Protein AF-A0A258ARJ8-F1 (afdb_monomer_lite)

Foldseek 3Di:
DDPVLLVVLLLVLVLLLLVLLLVVAKFKWKDPPDPDTPDPRHSDSVVVSVSPPPHQKMKIFIDHPRHTPWIWIAGGDPPNLCGGPDIDVVCVVSCPVSNVSSVVSVVVVD

Sequence (110 aa):
MNVKTRQRIEKQIARLFLRTALAAGYAVSLDNGGEDFEFENSTNLKYIIGKMFATDEERLYLSKNGKRVGWVLLVYGNDGYDVICDYTTNLEHLMPEVEKLSDKLCEQYC

Radius of gyration: 13.34 Å; chains: 1; bounding box: 26×24×36 Å

Structure (mmCIF, N/CA/C/O backbone):
data_AF-A0A258ARJ8-F1
#
_entry.id   AF-A0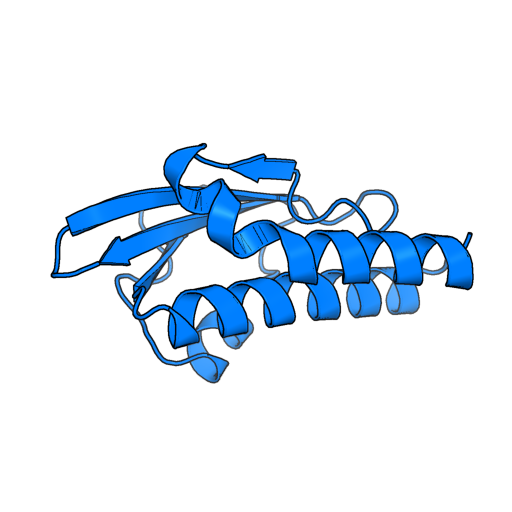A258ARJ8-F1
#
loop_
_atom_site.group_PDB
_atom_site.id
_atom_site.type_symbol
_atom_site.label_atom_id
_atom_site.label_alt_id
_atom_site.label_comp_id
_atom_site.label_asym_id
_atom_site.label_entity_id
_atom_site.label_seq_id
_atom_site.pdbx_PDB_ins_code
_atom_site.Cartn_x
_atom_site.Cartn_y
_atom_site.Cartn_z
_atom_site.occupancy
_atom_site.B_iso_or_equiv
_atom_site.auth_seq_id
_atom_site.auth_comp_id
_atom_site.auth_asym_id
_atom_site.auth_atom_id
_atom_site.pdbx_PDB_model_num
ATOM 1 N N . MET A 1 1 ? 13.603 -5.276 -18.675 1.00 86.62 1 MET A N 1
ATOM 2 C CA . MET A 1 1 ? 12.505 -4.285 -18.804 1.00 86.62 1 MET A CA 1
ATOM 3 C C . MET A 1 1 ? 13.029 -2.850 -18.627 1.00 86.62 1 MET A C 1
ATOM 5 O O . MET A 1 1 ? 14.007 -2.669 -17.919 1.00 86.62 1 MET A O 1
ATOM 9 N N . ASN A 1 2 ? 12.434 -1.828 -19.268 1.00 91.44 2 ASN A N 1
ATOM 10 C CA . ASN A 1 2 ? 12.840 -0.421 -19.061 1.00 91.44 2 ASN A CA 1
ATOM 11 C C . ASN A 1 2 ? 12.223 0.186 -17.779 1.00 91.44 2 ASN A C 1
ATOM 13 O O . ASN A 1 2 ? 11.177 -0.272 -17.321 1.00 91.44 2 ASN A O 1
ATOM 17 N N . VAL A 1 3 ? 12.827 1.258 -17.244 1.00 92.31 3 VAL A N 1
ATOM 18 C CA . VAL A 1 3 ? 12.422 1.890 -15.967 1.00 92.31 3 VAL A CA 1
ATOM 19 C C . VAL A 1 3 ? 10.958 2.339 -15.957 1.00 92.31 3 VAL A C 1
ATOM 21 O O . VAL A 1 3 ? 10.248 2.109 -14.982 1.00 92.31 3 VAL A O 1
ATOM 24 N N . LYS A 1 4 ? 10.470 2.948 -17.046 1.00 93.88 4 LYS A N 1
ATOM 25 C CA . LYS A 1 4 ? 9.081 3.432 -17.128 1.00 93.88 4 LYS A CA 1
ATOM 26 C C . LYS A 1 4 ? 8.075 2.286 -17.076 1.00 93.88 4 LYS A C 1
ATOM 28 O O . LYS A 1 4 ? 7.007 2.442 -16.487 1.00 93.88 4 LYS A O 1
ATOM 33 N N . THR A 1 5 ? 8.389 1.163 -17.719 1.00 94.12 5 THR A N 1
ATOM 34 C CA . THR A 1 5 ? 7.550 -0.034 -17.670 1.00 94.12 5 THR A CA 1
ATOM 35 C C . THR A 1 5 ? 7.593 -0.639 -16.272 1.00 94.12 5 THR A C 1
ATOM 37 O O . THR A 1 5 ? 6.528 -0.844 -15.701 1.00 94.12 5 THR A O 1
ATOM 40 N N . ARG A 1 6 ? 8.781 -0.796 -15.670 1.00 94.88 6 ARG A N 1
ATOM 41 C CA . ARG A 1 6 ? 8.928 -1.320 -14.304 1.00 94.88 6 ARG A CA 1
ATOM 42 C C . ARG A 1 6 ? 8.100 -0.523 -13.293 1.00 94.88 6 ARG A C 1
ATOM 44 O O . ARG A 1 6 ? 7.216 -1.076 -12.654 1.00 94.88 6 ARG A O 1
ATOM 51 N N . GLN A 1 7 ? 8.265 0.800 -13.265 1.00 95.06 7 GLN A N 1
ATOM 52 C CA . GLN A 1 7 ? 7.495 1.690 -12.385 1.00 95.06 7 GLN A CA 1
ATOM 53 C C . GLN A 1 7 ? 5.982 1.621 -12.615 1.00 95.06 7 GLN A C 1
ATOM 55 O O . GLN A 1 7 ? 5.188 1.874 -11.709 1.00 95.06 7 GLN A O 1
ATOM 60 N N . ARG A 1 8 ? 5.542 1.319 -13.841 1.00 95.69 8 ARG A N 1
ATOM 61 C CA . ARG A 1 8 ? 4.119 1.131 -14.137 1.00 95.69 8 ARG A CA 1
ATOM 62 C C . ARG A 1 8 ? 3.599 -0.182 -13.558 1.00 95.69 8 ARG A C 1
ATOM 64 O O . ARG A 1 8 ? 2.458 -0.207 -13.106 1.00 95.69 8 ARG A O 1
ATOM 71 N N . ILE A 1 9 ? 4.388 -1.248 -13.615 1.00 96.12 9 ILE A N 1
ATOM 72 C CA . ILE A 1 9 ? 4.055 -2.557 -13.043 1.00 96.12 9 ILE A CA 1
ATOM 73 C C . ILE A 1 9 ? 4.019 -2.451 -11.517 1.00 96.12 9 ILE A C 1
ATOM 75 O O . ILE A 1 9 ? 2.977 -2.744 -10.932 1.00 96.12 9 ILE A O 1
ATOM 79 N N . GLU A 1 10 ? 5.051 -1.861 -10.905 1.00 96.88 10 GLU A N 1
ATOM 80 C CA . GLU A 1 10 ? 5.122 -1.629 -9.456 1.00 96.88 10 GLU A CA 1
ATOM 81 C C . GLU A 1 10 ? 3.868 -0.889 -8.949 1.00 96.88 10 GLU A C 1
ATOM 83 O O . GLU A 1 10 ? 3.178 -1.306 -8.015 1.00 96.88 10 GLU A O 1
ATOM 88 N N . LYS A 1 11 ? 3.489 0.183 -9.662 1.00 96.44 11 LYS A N 1
ATOM 89 C CA . LYS A 1 11 ? 2.278 0.962 -9.372 1.00 96.44 11 LYS A CA 1
ATOM 90 C C . LYS A 1 11 ? 0.985 0.178 -9.554 1.00 96.44 11 LYS A C 1
ATOM 92 O O . LYS A 1 11 ? 0.001 0.515 -8.904 1.00 96.44 11 LYS A O 1
ATOM 97 N N . GLN A 1 12 ? 0.921 -0.791 -10.460 1.00 97.19 12 GLN A N 1
ATOM 98 C CA . GLN A 1 12 ? -0.283 -1.605 -10.639 1.00 97.19 12 GLN A CA 1
ATOM 99 C C . GLN A 1 12 ? -0.473 -2.565 -9.467 1.00 97.19 12 GLN A C 1
ATOM 101 O O . GLN A 1 12 ? -1.573 -2.616 -8.916 1.00 97.19 12 GLN A O 1
ATOM 106 N N . ILE A 1 13 ? 0.598 -3.235 -9.048 1.00 97.88 13 ILE A N 1
ATOM 107 C CA . ILE A 1 13 ? 0.580 -4.209 -7.953 1.00 97.88 13 ILE A CA 1
ATOM 108 C C . ILE A 1 13 ? 0.212 -3.523 -6.633 1.00 97.88 13 ILE A C 1
ATOM 110 O O . ILE A 1 13 ? -0.793 -3.876 -6.014 1.00 97.88 13 ILE A O 1
ATOM 114 N N . ALA A 1 14 ? 0.917 -2.447 -6.262 1.00 97.81 14 ALA A N 1
ATOM 115 C CA . ALA A 1 14 ? 0.623 -1.711 -5.029 1.00 97.81 14 ALA A CA 1
ATOM 116 C C . ALA A 1 14 ? -0.809 -1.141 -5.006 1.00 97.81 14 ALA A C 1
ATOM 118 O O . ALA A 1 14 ? -1.493 -1.165 -3.981 1.00 97.81 14 ALA A O 1
ATOM 119 N N . ARG A 1 15 ? -1.318 -0.659 -6.151 1.00 97.94 15 ARG A N 1
ATOM 120 C CA . ARG A 1 15 ? -2.705 -0.168 -6.252 1.00 97.94 15 ARG A CA 1
ATOM 121 C C . ARG A 1 15 ? -3.733 -1.272 -6.069 1.00 97.94 15 ARG A C 1
ATOM 123 O O . ARG A 1 15 ? -4.787 -0.997 -5.493 1.00 97.94 15 ARG A O 1
ATOM 130 N N . LEU A 1 16 ? -3.476 -2.468 -6.595 1.00 98.38 16 LEU A N 1
ATOM 131 C CA . LEU A 1 16 ? -4.376 -3.600 -6.410 1.00 98.38 16 LEU A CA 1
ATOM 132 C C . LEU A 1 16 ? -4.394 -4.034 -4.944 1.00 98.38 16 LEU A C 1
ATOM 134 O O . LEU A 1 16 ? -5.479 -4.188 -4.383 1.00 98.38 16 LEU A O 1
ATOM 138 N N . PHE A 1 17 ? -3.226 -4.124 -4.304 1.00 98.56 17 PHE A N 1
ATOM 139 C CA . PHE A 1 17 ? -3.130 -4.409 -2.874 1.00 98.56 17 PHE A CA 1
ATOM 140 C C . PHE A 1 17 ? -3.944 -3.406 -2.041 1.00 98.56 17 PHE A C 1
ATOM 142 O O . PHE A 1 17 ? -4.832 -3.802 -1.286 1.00 98.56 17 PHE A O 1
ATOM 149 N N . LEU A 1 18 ? -3.739 -2.099 -2.247 1.00 98.50 18 LEU A N 1
ATOM 150 C CA . LEU A 1 18 ? -4.489 -1.063 -1.530 1.00 98.50 18 LEU A CA 1
ATOM 151 C C . LEU A 1 18 ? -5.999 -1.165 -1.744 1.00 98.50 18 LEU A C 1
ATOM 153 O O . LEU A 1 18 ? -6.765 -1.034 -0.795 1.00 98.50 18 LEU A O 1
ATOM 157 N N . ARG A 1 19 ? -6.452 -1.390 -2.983 1.00 98.50 19 ARG A N 1
ATOM 158 C CA . ARG A 1 19 ? -7.884 -1.567 -3.270 1.00 98.50 19 ARG A CA 1
ATOM 159 C C . ARG A 1 19 ? -8.457 -2.753 -2.504 1.00 98.50 19 ARG A C 1
ATOM 161 O O . ARG A 1 19 ? -9.539 -2.625 -1.942 1.00 98.50 19 ARG A O 1
ATOM 168 N N . THR A 1 20 ? -7.722 -3.858 -2.463 1.00 98.31 20 THR A N 1
ATOM 169 C CA . THR A 1 20 ? -8.119 -5.086 -1.766 1.00 98.31 20 THR A CA 1
ATOM 170 C C . THR A 1 20 ? -8.202 -4.855 -0.258 1.00 98.31 20 THR A C 1
ATOM 172 O O . THR A 1 20 ? -9.236 -5.129 0.348 1.00 98.31 20 THR A O 1
ATOM 175 N N . ALA A 1 21 ? -7.177 -4.240 0.340 1.00 98.38 21 ALA A N 1
ATOM 176 C CA . ALA A 1 21 ? -7.161 -3.892 1.760 1.00 98.38 21 ALA A CA 1
ATOM 177 C C . ALA A 1 21 ? -8.300 -2.922 2.139 1.00 98.38 21 ALA A C 1
ATOM 179 O O . ALA A 1 21 ? -9.053 -3.173 3.081 1.00 98.38 21 ALA A O 1
ATOM 180 N N . LEU A 1 22 ? -8.485 -1.836 1.384 1.00 98.38 22 LEU A N 1
ATOM 181 C CA . LEU A 1 22 ? -9.548 -0.861 1.655 1.00 98.38 22 LEU A CA 1
ATOM 182 C C . LEU A 1 22 ? -10.947 -1.480 1.497 1.00 98.38 22 LEU A C 1
ATOM 184 O O . LEU A 1 22 ? -11.819 -1.235 2.329 1.00 98.38 22 LEU A O 1
ATOM 188 N N . ALA A 1 23 ? -11.163 -2.318 0.476 1.00 98.19 23 ALA A N 1
ATOM 189 C CA . ALA A 1 23 ? -12.428 -3.031 0.279 1.00 98.19 23 ALA A CA 1
ATOM 190 C C . ALA A 1 23 ? -12.721 -4.030 1.413 1.00 98.19 23 ALA A C 1
ATOM 192 O O . ALA A 1 23 ? -13.875 -4.205 1.798 1.00 98.19 23 ALA A O 1
ATOM 193 N N . ALA A 1 24 ? -11.682 -4.632 1.999 1.00 97.81 24 ALA A N 1
ATOM 194 C CA . ALA A 1 24 ? -11.786 -5.491 3.177 1.00 97.81 24 ALA A CA 1
ATOM 195 C C . ALA A 1 24 ? -11.967 -4.712 4.503 1.00 97.81 24 ALA A C 1
ATOM 197 O O . ALA A 1 24 ? -12.032 -5.316 5.583 1.00 97.81 24 ALA A O 1
ATOM 198 N N . GLY A 1 25 ? -12.082 -3.380 4.443 1.00 98.00 25 GLY A N 1
ATOM 199 C CA . GLY A 1 25 ? -12.379 -2.512 5.583 1.00 98.00 25 GLY A CA 1
ATOM 200 C C . GLY A 1 25 ? -11.161 -2.132 6.424 1.00 98.00 25 GLY A C 1
ATOM 201 O O . GLY A 1 25 ? -11.324 -1.790 7.596 1.00 98.00 25 GLY A O 1
ATOM 202 N N . TYR A 1 26 ? -9.954 -2.225 5.864 1.00 98.62 26 TYR A N 1
ATOM 203 C CA . TYR A 1 26 ? -8.746 -1.738 6.522 1.00 98.62 26 TYR A CA 1
ATOM 204 C C . TYR A 1 26 ? -8.552 -0.236 6.287 1.00 98.62 26 TYR A C 1
ATOM 206 O O . TYR A 1 26 ? -8.889 0.298 5.232 1.00 98.62 26 TYR A O 1
ATOM 214 N N . ALA A 1 27 ? -7.966 0.434 7.273 1.00 98.62 27 ALA A N 1
ATOM 215 C CA . ALA A 1 27 ? -7.333 1.737 7.132 1.00 98.62 27 ALA A CA 1
ATOM 216 C C . ALA A 1 27 ? -5.813 1.550 7.027 1.00 98.62 27 ALA A C 1
ATOM 218 O O . ALA A 1 27 ? -5.278 0.560 7.528 1.00 98.62 27 ALA A O 1
ATOM 219 N N . VAL A 1 28 ? -5.127 2.492 6.384 1.00 98.69 28 VAL A N 1
ATOM 220 C CA . VAL A 1 28 ? -3.699 2.387 6.056 1.00 98.69 28 VAL A CA 1
ATOM 221 C C . VAL A 1 28 ? -2.917 3.522 6.714 1.00 98.69 28 VAL A C 1
ATOM 223 O O . VAL A 1 28 ? -3.356 4.669 6.669 1.00 98.69 28 VAL A O 1
ATOM 226 N N . SER A 1 29 ? -1.748 3.217 7.266 1.00 98.62 29 SER A N 1
ATOM 227 C CA . SER A 1 29 ? -0.699 4.192 7.598 1.00 98.62 29 SER A CA 1
ATOM 228 C C . SER A 1 29 ? 0.552 3.894 6.769 1.00 98.62 29 SER A C 1
ATOM 230 O O . SER A 1 29 ? 0.819 2.723 6.494 1.00 98.62 29 SER A O 1
ATOM 232 N N . LEU A 1 30 ? 1.306 4.921 6.377 1.00 98.56 30 LEU A N 1
ATOM 233 C CA . LEU A 1 30 ? 2.514 4.788 5.550 1.00 98.56 30 LEU A CA 1
ATOM 234 C C . LEU A 1 30 ? 3.755 5.217 6.328 1.00 98.56 30 LEU A C 1
ATOM 236 O O . LEU A 1 30 ? 3.824 6.347 6.802 1.00 98.56 30 LEU A O 1
ATOM 240 N N . ASP A 1 31 ? 4.724 4.317 6.408 1.00 98.19 31 ASP A N 1
ATOM 241 C CA . ASP A 1 31 ? 6.062 4.526 6.955 1.00 98.19 31 ASP A CA 1
ATOM 242 C C . ASP A 1 31 ? 7.075 4.389 5.815 1.00 98.19 31 ASP A C 1
ATOM 244 O O . ASP A 1 31 ? 7.107 3.365 5.131 1.00 98.19 31 ASP A O 1
ATOM 248 N N . ASN A 1 32 ? 7.863 5.433 5.583 1.00 96.12 32 ASN A N 1
ATOM 249 C CA . ASN A 1 32 ? 8.916 5.480 4.566 1.00 96.12 32 ASN A CA 1
ATOM 250 C C . ASN A 1 32 ? 10.328 5.499 5.187 1.00 96.12 32 ASN A C 1
ATOM 252 O O . ASN A 1 32 ? 11.286 5.876 4.513 1.00 96.12 32 ASN A O 1
ATOM 256 N N . GLY A 1 33 ? 10.462 5.134 6.468 1.00 93.81 33 GLY A N 1
ATOM 257 C CA . GLY A 1 33 ? 11.728 5.147 7.203 1.00 93.81 33 GLY A CA 1
ATOM 258 C C . GLY A 1 3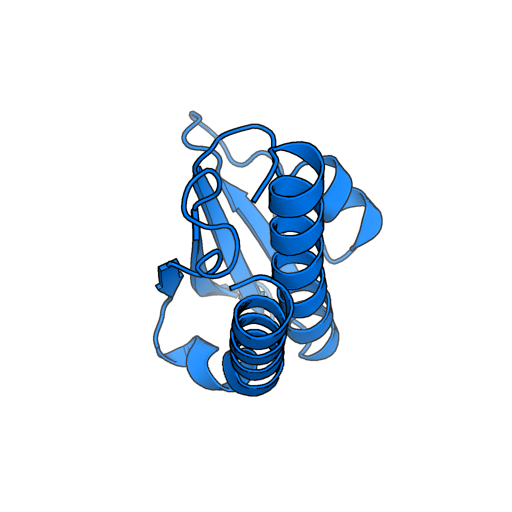3 ? 12.097 6.494 7.838 1.00 93.81 33 GLY A C 1
ATOM 259 O O . GLY A 1 33 ? 13.227 6.645 8.306 1.00 93.81 33 GLY A O 1
ATOM 260 N N . GLY A 1 34 ? 11.183 7.469 7.841 1.00 92.38 34 GLY A N 1
ATOM 261 C CA . GLY A 1 34 ? 11.318 8.720 8.592 1.00 92.38 34 GLY A CA 1
ATOM 262 C C . GLY A 1 34 ? 11.098 8.561 10.104 1.00 92.38 34 GLY A C 1
ATOM 263 O O . GLY A 1 34 ? 10.922 7.458 10.617 1.00 92.38 34 GLY A O 1
ATOM 264 N N . GLU A 1 35 ? 11.107 9.684 10.831 1.00 93.56 35 GLU A N 1
ATOM 265 C CA . GLU A 1 35 ? 10.819 9.695 12.279 1.00 93.56 35 GLU A CA 1
ATOM 266 C C . GLU A 1 35 ? 9.342 9.387 12.584 1.00 93.56 35 GLU A C 1
ATOM 268 O O . GLU A 1 35 ? 9.046 8.717 13.572 1.00 93.56 35 GLU A O 1
ATOM 273 N N . ASP A 1 36 ? 8.435 9.832 11.709 1.00 96.00 36 ASP A N 1
ATOM 274 C CA . ASP A 1 36 ? 6.984 9.709 11.850 1.00 96.00 36 ASP A CA 1
ATOM 275 C C . ASP A 1 36 ? 6.347 9.058 10.613 1.00 96.00 36 ASP A C 1
ATOM 277 O O . ASP A 1 36 ? 6.932 8.998 9.530 1.00 96.00 36 ASP A O 1
ATOM 281 N N . PHE A 1 37 ? 5.094 8.619 10.758 1.00 97.19 37 PHE A N 1
ATOM 282 C CA . PHE A 1 37 ? 4.274 8.216 9.618 1.00 97.19 37 PHE A CA 1
ATOM 283 C C . PHE A 1 37 ? 4.019 9.396 8.670 1.00 97.19 37 PHE A C 1
ATOM 285 O O . PHE A 1 37 ? 3.622 10.479 9.095 1.00 97.19 37 PHE A O 1
ATOM 292 N N . GLU A 1 38 ? 4.094 9.146 7.362 1.00 97.94 38 GLU A N 1
ATOM 293 C CA . GLU A 1 38 ? 3.688 10.114 6.332 1.00 97.94 38 GLU A CA 1
ATOM 294 C C . GLU A 1 38 ? 2.203 10.479 6.434 1.00 97.94 38 GLU A C 1
ATOM 296 O O . GLU A 1 38 ? 1.776 11.584 6.084 1.00 97.94 38 GLU A O 1
ATOM 301 N N . PHE A 1 39 ? 1.402 9.509 6.876 1.00 98.19 39 PHE A N 1
ATOM 302 C CA . PHE A 1 39 ? 0.022 9.674 7.304 1.00 98.19 39 PHE A CA 1
ATOM 303 C C . PHE A 1 39 ? -0.438 8.444 8.083 1.00 98.19 39 PHE A C 1
ATOM 305 O O . PHE A 1 39 ? 0.105 7.346 7.931 1.00 98.19 39 PHE A O 1
ATOM 312 N N . GLU A 1 40 ? -1.531 8.603 8.829 1.00 98.06 40 GLU A N 1
ATOM 313 C CA . GLU A 1 40 ? -2.108 7.526 9.626 1.00 98.06 40 GLU A CA 1
ATOM 314 C C . GLU A 1 40 ? -3.580 7.249 9.316 1.00 98.06 40 GLU A C 1
ATOM 316 O O . GLU A 1 40 ? -4.375 8.167 9.112 1.00 98.06 40 GLU A O 1
ATOM 321 N N . ASN A 1 41 ? -3.946 5.963 9.335 1.00 97.56 41 ASN A N 1
ATOM 322 C CA . ASN A 1 41 ? -5.320 5.449 9.268 1.00 97.56 41 ASN A CA 1
ATOM 323 C C . ASN A 1 41 ? -6.193 6.057 8.149 1.00 97.56 41 ASN A C 1
ATOM 325 O O . ASN A 1 41 ? -7.393 6.277 8.322 1.00 97.56 41 ASN A O 1
ATOM 329 N N . SER A 1 42 ? -5.613 6.292 6.974 1.00 98.25 42 SER A N 1
ATOM 330 C CA . SER A 1 42 ? -6.350 6.779 5.812 1.00 98.25 42 SER A CA 1
ATOM 331 C C . SER A 1 42 ? -7.105 5.649 5.114 1.00 98.25 42 SER A C 1
ATOM 333 O O . SER A 1 42 ? -6.610 4.531 4.976 1.00 98.25 42 SER A O 1
ATOM 335 N N . THR A 1 43 ? -8.298 5.965 4.615 1.00 98.38 43 THR A N 1
ATOM 336 C CA . THR A 1 43 ? -9.081 5.111 3.705 1.00 98.38 43 THR A CA 1
ATOM 337 C C . THR A 1 43 ? -9.211 5.721 2.306 1.00 98.38 43 THR A C 1
ATOM 339 O O . THR A 1 43 ? -9.873 5.173 1.424 1.00 98.38 43 THR A O 1
ATOM 342 N N . ASN A 1 44 ? -8.569 6.869 2.068 1.00 98.38 44 ASN A N 1
ATOM 343 C CA . ASN A 1 44 ? -8.633 7.568 0.794 1.00 98.38 44 ASN A CA 1
ATOM 344 C C . ASN A 1 44 ? -7.545 7.046 -0.150 1.00 98.38 44 ASN A C 1
ATOM 346 O O . ASN A 1 44 ? -6.399 7.494 -0.110 1.00 98.38 44 ASN A O 1
ATOM 350 N N . LEU A 1 45 ? -7.930 6.139 -1.050 1.00 97.75 45 LEU A N 1
ATOM 351 C CA . LEU A 1 45 ? -7.029 5.520 -2.026 1.00 97.75 45 LEU A CA 1
ATOM 352 C C . LEU A 1 45 ? -6.187 6.539 -2.812 1.00 97.75 45 LEU A C 1
ATOM 354 O O . LEU A 1 45 ? -4.996 6.324 -3.021 1.00 97.75 45 LEU A O 1
ATOM 358 N N . LYS A 1 46 ? -6.790 7.648 -3.262 1.00 97.38 46 LYS A N 1
ATOM 359 C CA . LYS A 1 46 ? -6.086 8.658 -4.069 1.00 97.38 46 LYS A CA 1
ATOM 360 C C . LYS A 1 46 ? -5.019 9.376 -3.246 1.00 97.38 46 LYS A C 1
ATOM 362 O O . LYS A 1 46 ? -3.932 9.621 -3.758 1.00 97.38 46 LYS A O 1
ATOM 367 N N . TYR A 1 47 ? -5.341 9.706 -1.999 1.00 98.25 47 TYR A N 1
ATOM 368 C CA . TYR A 1 47 ? -4.405 10.329 -1.071 1.00 98.25 47 TYR A CA 1
ATOM 369 C C . TYR A 1 47 ? -3.231 9.396 -0.756 1.00 98.25 47 TYR A C 1
ATOM 371 O O . TYR A 1 47 ? -2.086 9.806 -0.909 1.00 98.25 47 TYR A O 1
ATOM 379 N N . ILE A 1 48 ? -3.519 8.131 -0.431 1.00 98.38 48 ILE A N 1
ATOM 380 C CA . ILE A 1 48 ? -2.504 7.111 -0.130 1.00 98.38 48 ILE A CA 1
ATOM 381 C C . ILE A 1 48 ? -1.534 6.948 -1.307 1.00 98.38 48 ILE A C 1
ATOM 383 O O . ILE A 1 48 ? -0.330 7.114 -1.149 1.00 98.38 48 ILE A O 1
ATOM 387 N N . ILE A 1 49 ? -2.056 6.713 -2.517 1.00 97.00 49 ILE A N 1
ATOM 388 C CA . ILE A 1 49 ? -1.222 6.559 -3.723 1.00 97.00 49 ILE A CA 1
ATOM 389 C C . ILE A 1 49 ? -0.386 7.816 -3.997 1.00 97.00 49 ILE A C 1
ATOM 391 O O . ILE A 1 49 ? 0.712 7.704 -4.528 1.00 97.00 49 ILE A O 1
ATOM 395 N N . GLY A 1 50 ? -0.911 9.005 -3.687 1.00 97.38 50 GLY A N 1
ATOM 396 C CA . GLY A 1 50 ? -0.197 10.268 -3.879 1.00 97.38 50 GLY A CA 1
ATOM 397 C C . GLY A 1 50 ? 0.989 10.466 -2.933 1.00 97.38 50 GLY A C 1
ATOM 398 O O . GLY A 1 50 ? 1.798 11.354 -3.183 1.00 97.38 50 GLY A O 1
ATOM 399 N N . LYS A 1 51 ? 1.073 9.667 -1.866 1.00 97.62 51 LYS A N 1
ATOM 400 C CA . LYS A 1 51 ? 2.146 9.693 -0.868 1.00 97.62 51 LYS A CA 1
ATOM 401 C C . LYS A 1 51 ? 3.165 8.568 -1.033 1.00 97.62 51 LYS A C 1
ATOM 403 O O . LYS A 1 51 ? 4.301 8.744 -0.623 1.00 97.62 51 LYS A O 1
ATOM 408 N N . MET A 1 52 ? 2.756 7.457 -1.637 1.00 97.06 52 MET A N 1
ATOM 409 C CA . MET A 1 52 ? 3.631 6.321 -1.921 1.00 97.06 52 MET A CA 1
ATOM 410 C C . MET A 1 52 ? 4.625 6.606 -3.049 1.00 97.06 52 MET A C 1
ATOM 412 O O . MET A 1 52 ? 4.444 7.539 -3.839 1.00 97.06 52 MET A O 1
ATOM 416 N N . PHE A 1 53 ? 5.601 5.710 -3.191 1.00 95.62 53 PHE A N 1
ATOM 417 C CA . PHE A 1 53 ? 6.706 5.791 -4.150 1.00 95.62 53 PHE A CA 1
ATOM 418 C C . PHE A 1 53 ? 7.630 6.991 -3.894 1.00 95.62 53 PHE A C 1
ATOM 420 O O . PHE A 1 53 ? 8.217 7.526 -4.840 1.00 95.62 53 PHE A O 1
ATOM 427 N N . ALA A 1 54 ? 7.717 7.447 -2.641 1.00 94.38 54 ALA A N 1
ATOM 428 C CA . ALA A 1 54 ? 8.639 8.508 -2.236 1.00 94.38 54 ALA A CA 1
ATOM 429 C C . ALA A 1 54 ? 10.066 7.971 -2.033 1.00 94.38 54 ALA A C 1
ATOM 431 O O . ALA A 1 54 ? 11.040 8.692 -2.251 1.00 94.38 54 ALA A O 1
ATOM 432 N N . THR A 1 55 ? 10.167 6.700 -1.652 1.00 95.12 55 THR A N 1
ATOM 433 C CA . THR A 1 55 ? 11.395 5.937 -1.407 1.00 95.12 55 THR A CA 1
ATOM 434 C C . THR A 1 55 ? 11.354 4.623 -2.191 1.00 95.12 55 THR A C 1
ATOM 436 O O . THR A 1 55 ? 10.330 4.285 -2.786 1.00 95.12 55 THR A O 1
ATOM 439 N N . ASP A 1 56 ? 12.467 3.883 -2.206 1.00 94.56 56 ASP A N 1
ATOM 440 C CA . ASP A 1 56 ? 12.542 2.550 -2.830 1.00 94.56 56 ASP A CA 1
ATOM 441 C C . ASP A 1 56 ? 11.981 1.436 -1.923 1.00 94.56 56 ASP A C 1
ATOM 443 O O . ASP A 1 56 ? 11.729 0.331 -2.389 1.00 94.56 56 ASP A O 1
ATOM 447 N N . GLU A 1 57 ? 11.738 1.728 -0.645 1.00 96.06 57 GLU A N 1
ATOM 448 C CA . GLU A 1 57 ? 11.125 0.819 0.324 1.00 96.06 57 GLU A CA 1
ATOM 449 C C . GLU A 1 57 ? 10.115 1.581 1.188 1.00 96.06 57 GLU A C 1
ATOM 451 O O . GLU A 1 57 ? 10.410 2.671 1.685 1.00 96.06 57 GLU A O 1
ATOM 456 N N . GLU A 1 58 ? 8.925 1.011 1.369 1.00 97.62 58 GLU A N 1
ATOM 457 C CA . GLU A 1 58 ? 7.846 1.578 2.179 1.00 97.62 58 GLU A CA 1
ATOM 458 C C . GLU A 1 58 ? 7.136 0.469 2.965 1.00 97.62 58 GLU A C 1
ATOM 460 O O . GLU A 1 58 ? 6.913 -0.631 2.458 1.00 97.62 58 GLU A O 1
ATOM 465 N N . ARG A 1 59 ? 6.705 0.756 4.195 1.00 98.31 59 ARG A N 1
ATOM 466 C CA . ARG A 1 59 ? 5.881 -0.151 4.998 1.00 98.31 59 ARG A CA 1
ATOM 467 C C . ARG A 1 59 ? 4.478 0.417 5.168 1.00 98.31 59 ARG A C 1
ATOM 469 O O . ARG A 1 59 ? 4.277 1.515 5.686 1.00 98.31 59 ARG A O 1
ATOM 476 N N . LEU A 1 60 ? 3.481 -0.366 4.767 1.00 98.56 60 LEU A N 1
ATOM 477 C CA . LEU A 1 60 ? 2.076 -0.065 5.008 1.00 98.56 60 LEU A CA 1
ATOM 478 C C . LEU A 1 60 ? 1.610 -0.787 6.262 1.00 98.56 60 LEU A C 1
ATOM 480 O O . LEU A 1 60 ? 1.650 -2.013 6.330 1.00 98.56 60 LEU A O 1
ATOM 484 N N . TYR A 1 61 ? 1.108 -0.042 7.237 1.00 98.69 61 TYR A N 1
ATOM 485 C CA . TYR A 1 61 ? 0.462 -0.618 8.411 1.00 98.69 61 TYR A CA 1
ATOM 486 C C . TYR A 1 61 ? -1.044 -0.635 8.206 1.00 98.69 61 TYR A C 1
ATOM 488 O O . TYR A 1 61 ? -1.646 0.395 7.901 1.00 98.69 61 TYR A O 1
ATOM 496 N N . LEU A 1 62 ? -1.654 -1.806 8.391 1.00 98.62 62 LEU A N 1
ATOM 497 C CA . LEU A 1 62 ? -3.092 -1.980 8.263 1.00 98.62 62 LEU A CA 1
ATOM 498 C C . LEU A 1 62 ? -3.756 -1.976 9.633 1.00 98.62 62 LEU A C 1
ATOM 500 O O . LEU A 1 62 ? -3.376 -2.731 10.530 1.00 98.62 62 LEU A O 1
ATOM 504 N N . SER A 1 63 ? -4.797 -1.164 9.763 1.00 98.56 63 SER A N 1
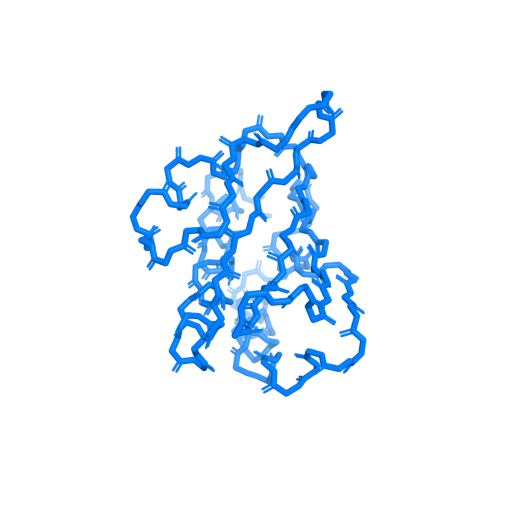ATOM 505 C CA . SER A 1 63 ? -5.628 -1.062 10.957 1.00 98.56 63 SER A CA 1
ATOM 506 C C . SER A 1 63 ? -7.068 -1.444 10.646 1.00 98.56 63 SER A C 1
ATOM 508 O O . SER A 1 63 ? -7.586 -1.136 9.577 1.00 98.56 63 SER A O 1
ATOM 510 N N . LYS A 1 64 ? -7.754 -2.076 11.596 1.00 96.88 64 LYS A N 1
ATOM 511 C CA . LYS A 1 64 ? -9.187 -2.378 11.516 1.00 96.88 64 LYS A CA 1
ATOM 512 C C . LYS A 1 64 ? -9.820 -2.113 12.873 1.00 96.88 64 LYS A C 1
ATOM 514 O O . LYS A 1 64 ? -9.248 -2.467 13.902 1.00 96.88 64 LYS A O 1
ATOM 519 N N . ASN A 1 65 ? -10.976 -1.450 12.889 1.00 94.25 65 ASN A N 1
ATOM 520 C CA . ASN A 1 65 ? -11.669 -1.053 14.124 1.00 94.25 65 ASN A CA 1
ATOM 521 C C . ASN A 1 65 ? -10.759 -0.291 15.114 1.00 94.25 65 ASN A C 1
ATOM 523 O O . ASN A 1 65 ? -10.778 -0.549 16.316 1.00 94.25 65 ASN A O 1
ATOM 527 N N . GLY A 1 66 ? -9.913 0.608 14.594 1.00 90.44 66 GLY A N 1
ATOM 528 C CA . GLY A 1 66 ? -9.002 1.433 15.397 1.00 90.44 66 GLY A CA 1
ATOM 529 C C . GLY A 1 66 ? -7.784 0.702 15.975 1.00 90.44 66 GLY A C 1
ATOM 530 O O . GLY A 1 66 ? -7.061 1.286 16.775 1.00 90.44 66 GLY A O 1
ATOM 531 N N . LYS A 1 67 ? -7.537 -0.558 15.594 1.00 96.56 67 LYS A N 1
ATOM 532 C CA . LYS A 1 67 ? -6.370 -1.332 16.039 1.00 96.56 67 LYS A CA 1
ATOM 533 C C . LYS A 1 67 ? -5.513 -1.752 14.859 1.00 96.56 67 LYS A C 1
ATOM 535 O O . LYS A 1 67 ? -6.046 -2.225 13.857 1.00 96.56 67 LYS A O 1
ATOM 540 N N . ARG A 1 68 ? -4.194 -1.644 15.009 1.00 97.25 68 ARG A N 1
ATOM 541 C CA . ARG A 1 68 ? -3.226 -2.191 14.054 1.00 97.25 68 ARG A CA 1
ATOM 542 C C . ARG A 1 68 ? -3.345 -3.715 14.028 1.00 97.25 68 ARG A C 1
ATOM 544 O O . ARG A 1 68 ? -3.276 -4.359 15.071 1.00 97.25 68 ARG A O 1
ATOM 551 N N . VAL A 1 69 ? -3.548 -4.264 12.837 1.00 97.31 69 VAL A N 1
ATOM 552 C CA . VAL A 1 69 ? -3.709 -5.700 12.581 1.00 97.31 69 VAL A CA 1
ATOM 553 C C . VAL A 1 69 ? -2.403 -6.308 12.084 1.00 97.31 69 VAL A C 1
ATOM 555 O O . VAL A 1 69 ? -2.067 -7.416 12.483 1.00 97.31 69 VAL A O 1
ATOM 558 N N . GLY A 1 70 ? -1.652 -5.584 11.257 1.00 98.25 70 GLY A N 1
ATOM 559 C CA . GLY A 1 70 ? -0.395 -6.063 10.692 1.00 98.25 70 GLY A CA 1
ATOM 560 C C . GLY A 1 70 ? 0.258 -5.013 9.805 1.00 98.25 70 GLY A C 1
ATOM 561 O O . GLY A 1 70 ? -0.177 -3.858 9.767 1.00 98.25 70 GLY A O 1
ATOM 562 N N . TRP A 1 71 ? 1.297 -5.423 9.094 1.00 98.50 71 TRP A N 1
ATOM 563 C CA . TRP A 1 71 ? 2.013 -4.588 8.139 1.00 98.50 71 TRP A CA 1
ATOM 564 C C . TRP A 1 71 ? 2.358 -5.361 6.868 1.00 98.50 71 TRP A C 1
ATOM 566 O O . TRP A 1 71 ? 2.377 -6.592 6.868 1.00 98.50 71 TRP A O 1
ATOM 576 N N . VAL A 1 72 ? 2.628 -4.614 5.801 1.00 98.50 72 VAL A N 1
ATOM 577 C CA . VAL A 1 72 ? 3.111 -5.102 4.507 1.00 98.50 72 VAL A CA 1
ATOM 578 C C . VAL A 1 72 ? 4.313 -4.263 4.095 1.00 98.50 72 VAL A C 1
ATOM 580 O O . VAL A 1 72 ? 4.257 -3.037 4.183 1.00 98.50 72 VAL A O 1
ATOM 583 N N . LEU A 1 73 ? 5.398 -4.920 3.698 1.00 98.06 73 LEU A N 1
ATOM 584 C CA . LEU A 1 73 ? 6.619 -4.307 3.192 1.00 98.06 73 LEU A CA 1
ATOM 585 C C . LEU A 1 73 ? 6.574 -4.270 1.668 1.00 98.06 73 LEU A C 1
ATOM 587 O O . LEU A 1 73 ? 6.355 -5.294 1.018 1.00 98.06 73 LEU A O 1
ATOM 591 N N . LEU A 1 74 ? 6.787 -3.080 1.121 1.00 97.88 74 LEU A N 1
ATOM 592 C CA . LEU A 1 74 ? 6.838 -2.830 -0.303 1.00 97.88 74 LEU A CA 1
ATOM 593 C C . LEU A 1 74 ? 8.261 -2.453 -0.679 1.00 97.88 74 LEU A C 1
ATOM 595 O O . LEU A 1 74 ? 8.812 -1.518 -0.105 1.00 97.88 74 LEU A O 1
ATOM 599 N N . VAL A 1 75 ? 8.824 -3.155 -1.658 1.00 96.75 75 VAL A N 1
ATOM 600 C CA . VAL A 1 75 ? 10.140 -2.848 -2.221 1.00 96.75 75 VAL A CA 1
ATOM 601 C C . VAL A 1 75 ? 9.967 -2.568 -3.706 1.00 96.75 75 VAL A C 1
ATOM 603 O O . VAL A 1 75 ? 9.424 -3.370 -4.464 1.00 96.75 75 VAL A O 1
ATOM 606 N N . TYR A 1 76 ? 10.413 -1.398 -4.129 1.00 95.00 76 TYR A N 1
ATOM 607 C CA . TYR A 1 76 ? 10.464 -0.982 -5.521 1.00 95.00 76 TYR A CA 1
ATOM 608 C C . TYR A 1 76 ? 11.907 -1.078 -6.001 1.00 95.00 76 TYR A C 1
ATOM 610 O O . TYR A 1 76 ? 12.843 -1.156 -5.212 1.00 95.00 76 TYR A O 1
ATOM 618 N N . GLY A 1 77 ? 12.129 -1.058 -7.311 1.00 90.94 77 GLY A N 1
ATOM 619 C CA . GLY A 1 77 ? 13.503 -1.012 -7.804 1.00 90.94 77 GLY A CA 1
ATOM 620 C C . GLY A 1 77 ? 14.104 -2.361 -8.189 1.00 90.94 77 GLY A C 1
ATOM 621 O O . GLY A 1 77 ? 15.131 -2.365 -8.869 1.00 90.94 77 GLY A O 1
ATOM 622 N N . ASN A 1 78 ? 13.445 -3.468 -7.848 1.00 84.69 78 ASN A N 1
ATOM 623 C CA . ASN A 1 78 ? 13.858 -4.820 -8.221 1.00 84.69 78 ASN A CA 1
ATOM 624 C C . ASN A 1 78 ? 13.523 -5.105 -9.702 1.00 84.69 78 ASN A C 1
ATOM 626 O O . ASN A 1 78 ? 13.787 -4.292 -10.598 1.00 84.69 78 ASN A O 1
ATOM 630 N N . ASP A 1 79 ? 12.932 -6.260 -9.987 1.00 81.75 79 ASP A N 1
ATOM 631 C CA . ASP A 1 79 ? 12.508 -6.675 -11.323 1.00 81.75 79 ASP A CA 1
ATOM 632 C C . ASP A 1 79 ? 11.172 -6.051 -11.764 1.00 81.75 79 ASP A C 1
ATOM 634 O O . ASP A 1 79 ? 10.915 -5.928 -12.961 1.00 81.75 79 ASP A O 1
ATOM 638 N N . GLY A 1 80 ? 10.382 -5.559 -10.807 1.00 81.44 80 GLY A N 1
ATOM 639 C CA . GLY A 1 80 ? 9.112 -4.864 -10.986 1.00 81.44 80 GLY A CA 1
ATOM 640 C C . GLY A 1 80 ? 7.881 -5.664 -10.566 1.00 81.44 80 GLY A C 1
ATOM 641 O O . GLY A 1 80 ? 6.824 -5.048 -10.427 1.00 81.44 80 GLY A O 1
ATOM 642 N N . TYR A 1 81 ? 7.995 -6.980 -10.365 1.00 87.81 81 TYR A N 1
ATOM 643 C CA . TYR A 1 81 ? 6.865 -7.871 -10.056 1.00 87.81 81 TYR A CA 1
ATOM 644 C C . TYR A 1 81 ? 6.791 -8.208 -8.560 1.00 87.81 81 TYR A C 1
ATOM 646 O O . TYR A 1 81 ? 5.694 -8.319 -8.006 1.00 87.81 81 TYR A O 1
ATOM 654 N N . ASP A 1 82 ? 7.944 -8.243 -7.892 1.00 88.56 82 ASP A N 1
ATOM 655 C CA . ASP A 1 82 ? 8.076 -8.579 -6.471 1.00 88.56 82 ASP A CA 1
ATOM 656 C C . ASP A 1 82 ? 7.941 -7.340 -5.572 1.00 88.56 82 ASP A C 1
ATOM 658 O O . ASP A 1 82 ? 8.828 -7.000 -4.790 1.00 88.56 82 ASP A O 1
ATOM 662 N N . VAL A 1 83 ? 6.828 -6.608 -5.715 1.00 95.69 83 VAL A N 1
ATOM 663 C CA . VAL A 1 83 ? 6.587 -5.394 -4.913 1.00 95.69 83 VAL A CA 1
ATOM 664 C C . VAL A 1 83 ? 6.276 -5.739 -3.466 1.00 95.69 83 VAL A C 1
ATOM 666 O O . VAL A 1 83 ? 6.806 -5.104 -2.564 1.00 95.69 83 VAL A O 1
ATOM 669 N N . ILE A 1 84 ? 5.380 -6.701 -3.236 1.00 96.56 84 ILE A N 1
ATOM 670 C CA . ILE A 1 84 ? 5.013 -7.143 -1.889 1.00 96.56 84 ILE A CA 1
ATOM 671 C C . ILE A 1 84 ? 6.086 -8.126 -1.421 1.00 96.56 84 ILE A C 1
ATOM 673 O O . ILE A 1 84 ? 6.039 -9.300 -1.770 1.00 96.56 84 ILE A O 1
ATOM 677 N N . CYS A 1 85 ? 7.071 -7.630 -0.674 1.00 95.50 85 CYS A N 1
ATOM 678 C CA . CYS A 1 85 ? 8.256 -8.407 -0.311 1.00 95.50 85 CYS A CA 1
ATOM 679 C C . CYS A 1 85 ? 8.040 -9.270 0.939 1.00 95.50 85 CYS A C 1
ATOM 681 O O . CYS A 1 85 ? 8.565 -10.375 1.025 1.00 95.50 85 CYS A O 1
ATOM 683 N N . ASP A 1 86 ? 7.307 -8.749 1.924 1.00 97.06 86 ASP A N 1
ATOM 684 C CA . ASP A 1 86 ? 7.006 -9.446 3.177 1.00 97.06 86 ASP A CA 1
ATOM 685 C C . ASP A 1 86 ? 5.745 -8.851 3.814 1.00 97.06 86 ASP A C 1
ATOM 687 O O . ASP A 1 86 ? 5.367 -7.707 3.538 1.00 97.06 86 ASP A O 1
ATOM 691 N N . TYR A 1 87 ? 5.069 -9.611 4.667 1.00 98.31 87 TYR A N 1
ATOM 692 C CA . TYR A 1 87 ? 3.871 -9.159 5.359 1.00 98.31 87 TYR A CA 1
ATOM 693 C C . TYR A 1 87 ? 3.566 -9.981 6.610 1.00 98.31 87 TYR A C 1
ATOM 695 O O . TYR A 1 87 ? 3.968 -11.127 6.780 1.00 98.31 87 TYR A O 1
ATOM 703 N N . THR A 1 88 ? 2.765 -9.403 7.506 1.00 98.00 88 THR A N 1
ATOM 704 C CA . THR A 1 88 ? 2.229 -10.150 8.651 1.00 98.00 88 THR A CA 1
ATOM 705 C C . THR A 1 88 ? 1.233 -11.211 8.171 1.00 98.00 88 THR A C 1
ATOM 707 O O . THR A 1 88 ? 0.249 -10.876 7.517 1.00 9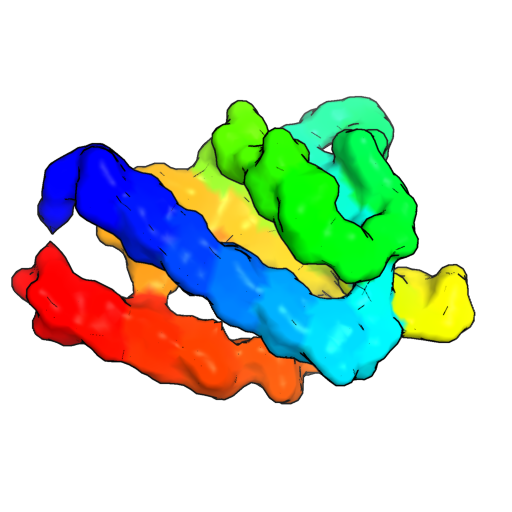8.00 88 THR A O 1
ATOM 710 N N . THR A 1 89 ? 1.433 -12.478 8.541 1.00 97.25 89 THR A N 1
ATOM 711 C CA . THR A 1 89 ? 0.681 -13.646 8.023 1.00 97.25 89 THR A CA 1
ATOM 712 C C . THR A 1 89 ? -0.842 -13.570 8.177 1.00 97.25 89 THR A C 1
ATOM 714 O O . THR A 1 89 ? -1.586 -14.124 7.377 1.00 97.25 89 THR A O 1
ATOM 717 N N . ASN A 1 90 ? -1.365 -12.821 9.148 1.00 96.38 90 ASN A N 1
ATOM 718 C CA . ASN A 1 90 ? -2.810 -12.598 9.269 1.00 96.38 90 ASN A CA 1
ATOM 719 C C . ASN A 1 90 ? -3.417 -11.753 8.125 1.00 96.38 90 ASN A C 1
ATOM 721 O O . ASN A 1 90 ? -4.641 -11.632 8.039 1.00 96.38 90 ASN A O 1
ATOM 725 N N . LEU A 1 91 ? -2.587 -11.184 7.247 1.00 97.69 91 LEU A N 1
ATOM 726 C CA . LEU A 1 91 ? -2.976 -10.468 6.031 1.00 97.69 91 LEU A CA 1
ATOM 727 C C . LEU A 1 91 ? -2.933 -11.340 4.768 1.00 97.69 91 LEU A C 1
ATOM 729 O O . LEU A 1 91 ? -3.307 -10.853 3.707 1.00 97.69 91 LEU A O 1
ATOM 733 N N . GLU A 1 92 ? -2.540 -12.614 4.868 1.00 97.62 92 GLU A N 1
ATOM 734 C CA . GLU A 1 92 ? -2.381 -13.530 3.724 1.00 97.62 92 GLU A CA 1
ATOM 735 C C . GLU A 1 92 ? -3.653 -13.648 2.870 1.00 97.62 92 GLU A C 1
ATOM 737 O O . GLU A 1 92 ? -3.598 -13.701 1.648 1.00 97.62 92 GLU A O 1
ATOM 742 N N . HIS A 1 93 ? -4.828 -13.538 3.492 1.00 97.69 93 HIS A N 1
ATOM 743 C CA . HIS A 1 93 ? -6.117 -13.509 2.795 1.00 97.69 93 HIS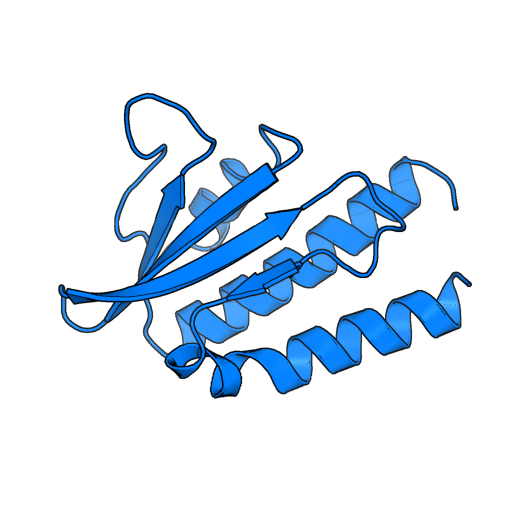 A CA 1
ATOM 744 C C . HIS A 1 93 ? -6.296 -12.338 1.799 1.00 97.69 93 HIS A C 1
ATOM 746 O O . HIS A 1 93 ? -7.242 -12.360 1.013 1.00 97.69 93 HIS A O 1
ATOM 752 N N . LEU A 1 94 ? -5.436 -11.311 1.831 1.00 98.00 94 LEU A N 1
ATOM 753 C CA . LEU A 1 94 ? -5.441 -10.179 0.893 1.00 98.00 94 LEU A CA 1
ATOM 754 C C . LEU A 1 94 ? -4.548 -10.406 -0.339 1.00 98.00 94 LEU A C 1
ATOM 756 O O . LEU A 1 94 ? -4.633 -9.630 -1.290 1.00 98.00 94 LEU A O 1
ATOM 760 N N . MET A 1 95 ? -3.692 -11.429 -0.322 1.00 97.69 95 MET A N 1
ATOM 761 C CA . MET A 1 95 ? -2.635 -11.629 -1.318 1.00 97.69 95 MET A CA 1
ATOM 762 C C . MET A 1 95 ? -3.047 -12.331 -2.619 1.00 97.69 95 MET A C 1
ATOM 764 O O . MET A 1 95 ? -2.504 -11.933 -3.649 1.00 97.69 95 MET A O 1
ATOM 768 N N . PRO A 1 96 ? -4.028 -13.261 -2.669 1.00 97.81 96 PRO A N 1
ATOM 769 C CA . PRO A 1 96 ? -4.236 -14.095 -3.858 1.00 97.81 96 PRO A CA 1
ATOM 770 C C . PRO A 1 96 ? -4.416 -13.332 -5.180 1.00 97.81 96 PRO A C 1
ATOM 772 O O . PRO A 1 96 ? -3.850 -13.702 -6.204 1.00 97.81 96 PRO A O 1
ATOM 775 N N . GLU A 1 97 ? -5.184 -12.238 -5.183 1.00 97.06 97 GLU A N 1
ATOM 776 C CA . GLU A 1 97 ? -5.382 -11.434 -6.401 1.00 97.06 97 GLU A CA 1
ATOM 777 C C . GLU A 1 97 ? -4.156 -10.576 -6.751 1.00 97.06 97 GLU A C 1
ATOM 779 O O . GLU A 1 97 ? -3.935 -10.264 -7.921 1.00 97.06 97 GLU A O 1
ATOM 784 N N . VAL A 1 98 ? -3.357 -10.193 -5.751 1.00 97.19 98 VAL A N 1
ATOM 785 C CA . VAL A 1 98 ? -2.123 -9.419 -5.933 1.00 97.19 98 VAL A CA 1
ATOM 786 C C . VAL A 1 98 ? -1.032 -10.306 -6.526 1.00 97.19 98 VAL A C 1
ATOM 788 O O . VAL A 1 98 ? -0.448 -9.930 -7.538 1.00 97.19 98 VAL A O 1
ATOM 791 N N . GLU A 1 99 ? -0.832 -11.497 -5.964 1.00 96.62 99 GLU A N 1
ATOM 792 C CA . GLU A 1 99 ? 0.117 -12.510 -6.448 1.00 96.62 99 GLU A CA 1
ATOM 793 C C . GLU A 1 99 ? -0.210 -12.917 -7.884 1.00 96.62 99 GLU A C 1
ATOM 795 O O . GLU A 1 99 ? 0.627 -12.812 -8.774 1.00 96.62 99 GLU A O 1
ATOM 800 N N . LYS A 1 100 ? -1.483 -13.221 -8.160 1.00 97.56 100 LYS A N 1
ATOM 801 C CA . LYS A 1 100 ? -1.954 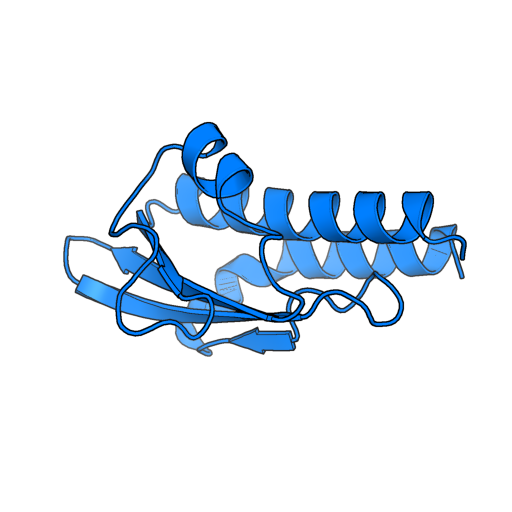-13.523 -9.516 1.00 97.56 100 LYS A CA 1
ATOM 802 C C . LYS A 1 100 ? -1.670 -12.398 -10.517 1.00 97.56 100 LYS A C 1
ATOM 804 O O . LYS A 1 100 ? -1.430 -12.664 -11.697 1.00 97.56 100 LYS A O 1
ATOM 809 N N . LEU A 1 101 ? -1.752 -11.134 -10.091 1.00 96.94 101 LEU A N 1
ATOM 810 C CA . LEU A 1 101 ? -1.387 -10.004 -10.943 1.00 96.94 101 LEU A CA 1
ATOM 811 C C . LEU A 1 101 ? 0.130 -9.938 -11.158 1.00 96.94 101 LEU A C 1
ATOM 813 O O . LEU A 1 101 ? 0.544 -9.703 -12.293 1.00 96.94 101 LEU A O 1
ATOM 817 N N . SER A 1 102 ? 0.930 -10.123 -10.107 1.00 95.00 102 SER A N 1
ATOM 818 C CA . SER A 1 102 ? 2.393 -10.167 -10.194 1.00 95.00 102 SER A CA 1
ATOM 819 C C . SER A 1 102 ? 2.862 -11.257 -11.157 1.00 95.00 102 SER A C 1
ATOM 821 O O . SER A 1 102 ? 3.577 -10.936 -12.106 1.00 95.00 102 SER A O 1
ATOM 823 N N . ASP A 1 103 ? 2.360 -12.486 -11.010 1.00 95.62 103 ASP A N 1
ATOM 824 C CA . ASP A 1 103 ? 2.684 -13.626 -11.877 1.00 95.62 103 ASP A CA 1
ATOM 825 C C . ASP A 1 103 ? 2.355 -13.322 -13.339 1.00 95.62 103 ASP A C 1
ATOM 827 O O . ASP A 1 103 ? 3.214 -13.400 -14.218 1.00 95.62 103 ASP A O 1
ATOM 831 N N . LYS A 1 104 ? 1.123 -12.865 -13.598 1.00 96.19 104 LYS A N 1
ATOM 832 C CA . LYS A 1 104 ? 0.677 -12.488 -14.944 1.00 96.19 104 LYS A CA 1
ATOM 833 C C . LYS A 1 104 ? 1.558 -11.398 -15.559 1.00 96.19 104 LYS A C 1
ATOM 835 O O . LYS A 1 104 ? 1.784 -11.391 -16.769 1.00 96.19 104 LYS A O 1
ATOM 840 N N . LEU A 1 105 ? 1.984 -10.422 -14.758 1.00 93.88 105 LEU A N 1
ATOM 841 C CA . LEU A 1 105 ? 2.836 -9.342 -15.237 1.00 93.88 105 LEU A CA 1
ATOM 842 C C . LEU A 1 105 ? 4.266 -9.830 -15.490 1.00 93.88 105 LEU A C 1
ATOM 844 O O . LEU A 1 105 ? 4.823 -9.391 -16.494 1.00 93.88 105 LEU A O 1
ATOM 848 N N . CYS A 1 106 ? 4.836 -10.742 -14.687 1.00 92.19 106 CYS A N 1
ATOM 849 C CA . CYS A 1 106 ? 6.104 -11.369 -15.080 1.00 92.19 106 CYS A CA 1
ATOM 850 C C . CYS A 1 106 ? 5.917 -12.136 -16.374 1.00 92.19 106 CYS A C 1
ATOM 852 O O . CYS A 1 106 ? 6.596 -11.804 -17.325 1.00 92.19 106 CYS A O 1
ATOM 854 N N . GLU A 1 107 ? 4.958 -13.050 -16.499 1.00 92.25 107 GLU A N 1
ATOM 855 C CA . GLU A 1 107 ? 4.772 -13.818 -17.743 1.00 92.25 107 GLU A CA 1
ATOM 856 C C . GLU A 1 107 ? 4.668 -12.945 -19.007 1.00 92.25 107 GLU A C 1
ATOM 858 O O . GLU A 1 107 ? 5.082 -13.353 -20.088 1.00 92.25 107 GLU A O 1
ATOM 863 N N . GLN A 1 108 ? 4.108 -11.737 -18.886 1.00 90.81 108 GLN A N 1
ATOM 864 C CA . GLN A 1 108 ? 3.959 -10.804 -20.000 1.00 90.81 108 GLN A CA 1
ATOM 865 C C . GLN A 1 108 ? 5.248 -10.034 -20.360 1.00 90.81 108 GLN A C 1
ATOM 867 O O . GLN A 1 108 ? 5.375 -9.572 -21.499 1.00 90.81 108 GLN A O 1
ATOM 872 N N . TYR A 1 109 ? 6.134 -9.789 -19.394 1.00 85.62 109 TYR A N 1
ATOM 873 C CA . TYR A 1 109 ? 7.270 -8.861 -19.529 1.00 85.62 109 TYR A CA 1
ATOM 874 C C . TYR A 1 109 ? 8.639 -9.477 -19.178 1.00 85.62 109 TYR A C 1
ATOM 876 O O . TYR A 1 109 ? 9.671 -8.810 -19.349 1.00 85.62 109 TYR A O 1
ATOM 884 N N . CYS A 1 110 ? 8.633 -10.707 -18.676 1.00 77.56 110 CYS A N 1
ATOM 885 C CA . CYS A 1 110 ? 9.671 -11.713 -18.811 1.00 77.56 110 CYS A CA 1
ATOM 886 C C . CYS A 1 110 ? 9.697 -12.143 -20.312 1.00 77.56 110 CYS A C 1
ATOM 888 O O . CYS A 1 110 ? 10.810 -12.396 -20.811 1.00 77.56 110 CYS A O 1
#

Secondary structure (DSSP, 8-state):
--HHHHHHHHHHHHHHHHHHHHHTT-EEEEE-SSSS-SEEEE--HHHHHHHSSSSSEEEEEEEETTEEEEEEEEE-SSSSS--EEEE-GGGGGG-HHHHHHHHHHHHHH-

pLDDT: mean 95.8, std 3.88, range [77.56, 98.69]